Protein AF-A0A7J9VUA2-F1 (afdb_monomer_lite)

Sequence (131 aa):
MTITMIRIETQPLLAGRSDAGGVLGTLHDTLDAVSELDPDLLHSHTCAGHAVVTLAGAARAAAAALGTEPGTALREAPGVVVVRDLVAAVSLLELAASRRGGSSDRRALQQIRRRANTAYGRFLHSVPVAT

pLDDT: mean 81.78, std 17.22, range [39.0, 95.44]

Secondary structure (DSSP, 8-state):
------------------TTHHHHHHHHHHHHHHHSS-GGGGSTTSHHHHHHHHHHHHHHHHHHHTTS---PPP-S--HHHHHHHHHHHHHHHHHHHHT--S---HHHHHHHHHHHHHHHHHHHHHSPP--

Foldseek 3Di:
DDDDDDPPPPPPPPVPPDLCVLLLVLLVVLLVVLVPDDQQCLWCPHLLVVLLLQSLVLLLQQLVLLVDHSDDRDDGDGSVVSSVSSVVSSVSSVVSVVPRPDDGDSVSSVVSSVSNVVSSVSNVVRDDPDD

Radius of gyration: 17.58 Å; chains: 1; bounding box: 52×55×39 Å

Structure (mmCIF, N/CA/C/O backbone):
data_AF-A0A7J9VUA2-F1
#
_entry.id   AF-A0A7J9VUA2-F1
#
loop_
_atom_site.group_PDB
_atom_site.id
_atom_site.type_symbol
_atom_site.label_atom_id
_atom_site.label_alt_id
_atom_site.label_comp_id
_atom_site.label_asym_id
_atom_site.label_entity_id
_atom_site.label_seq_id
_atom_site.pdbx_PDB_ins_code
_atom_site.Cartn_x
_atom_site.Cartn_y
_atom_site.Cartn_z
_atom_site.occupancy
_atom_site.B_iso_or_equiv
_atom_site.auth_seq_id
_atom_site.auth_comp_id
_atom_site.auth_asym_id
_atom_site.auth_atom_id
_atom_site.pdbx_PDB_model_num
ATOM 1 N N . MET A 1 1 ? -37.269 43.238 0.349 1.00 39.19 1 MET A N 1
ATOM 2 C CA . MET A 1 1 ? -37.191 41.801 0.690 1.00 39.19 1 MET A CA 1
ATOM 3 C C . MET A 1 1 ? -35.777 41.350 0.380 1.00 39.19 1 MET A C 1
ATOM 5 O O . MET A 1 1 ? -35.382 41.429 -0.774 1.00 39.19 1 MET A O 1
ATOM 9 N N . THR A 1 2 ? -34.994 40.999 1.397 1.00 41.28 2 THR A N 1
ATOM 10 C CA . THR A 1 2 ? -33.561 40.695 1.257 1.00 41.28 2 THR A CA 1
ATOM 11 C C . THR A 1 2 ? -33.389 39.185 1.325 1.00 41.28 2 THR A C 1
ATOM 13 O O . THR A 1 2 ? -33.721 38.577 2.339 1.00 41.28 2 THR A O 1
ATOM 16 N N . ILE A 1 3 ? -32.940 38.574 0.230 1.00 48.56 3 ILE A N 1
ATOM 17 C CA . ILE A 1 3 ? -32.693 37.133 0.154 1.00 48.56 3 ILE A CA 1
ATOM 18 C C . ILE A 1 3 ? -31.254 36.899 0.608 1.00 48.56 3 ILE A C 1
ATOM 20 O O . ILE A 1 3 ? -30.305 37.233 -0.098 1.00 48.56 3 ILE A O 1
ATOM 24 N N . THR A 1 4 ? -31.096 36.357 1.812 1.00 43.19 4 THR A N 1
ATOM 25 C CA . THR A 1 4 ? -29.801 35.927 2.340 1.00 43.19 4 THR A CA 1
ATOM 26 C C . THR A 1 4 ? -29.374 34.655 1.609 1.00 43.19 4 THR A C 1
ATOM 28 O O . THR A 1 4 ? -29.909 33.576 1.857 1.00 43.19 4 THR A O 1
ATOM 31 N N . MET A 1 5 ? -28.422 34.774 0.683 1.00 45.78 5 MET A N 1
ATOM 32 C CA . MET A 1 5 ? -27.745 33.623 0.087 1.00 45.78 5 MET A CA 1
ATOM 33 C C . MET A 1 5 ? -26.813 32.996 1.129 1.00 45.78 5 MET A C 1
ATOM 35 O O . MET A 1 5 ? -25.791 33.575 1.492 1.00 45.78 5 MET A O 1
ATOM 39 N N . ILE A 1 6 ? -27.160 31.801 1.606 1.00 53.12 6 ILE A N 1
ATOM 40 C CA . ILE A 1 6 ? -26.259 30.961 2.398 1.00 53.12 6 ILE A CA 1
ATOM 41 C C . ILE A 1 6 ? -25.193 30.432 1.437 1.00 53.12 6 ILE A C 1
ATOM 43 O O . ILE A 1 6 ? -25.428 29.497 0.672 1.00 53.12 6 ILE A O 1
ATOM 47 N N . ARG A 1 7 ? -24.017 31.065 1.442 1.00 49.88 7 ARG A N 1
ATOM 48 C CA . ARG A 1 7 ? -22.821 30.522 0.800 1.00 49.88 7 ARG A CA 1
ATOM 49 C C . ARG A 1 7 ? -22.410 29.295 1.604 1.00 49.88 7 ARG A C 1
ATOM 51 O O . ARG A 1 7 ? -21.868 29.421 2.697 1.00 49.88 7 ARG A O 1
ATOM 58 N N . ILE A 1 8 ? -22.700 28.112 1.075 1.00 54.06 8 ILE A N 1
ATOM 59 C CA . ILE A 1 8 ? -22.126 26.871 1.586 1.00 54.06 8 ILE A CA 1
ATOM 60 C C . ILE A 1 8 ? -20.655 26.905 1.177 1.00 54.06 8 ILE A C 1
ATOM 62 O O . ILE A 1 8 ? -20.286 26.529 0.065 1.00 54.06 8 ILE A O 1
ATOM 66 N N . GLU A 1 9 ? -19.814 27.454 2.050 1.00 42.50 9 GLU A N 1
ATOM 67 C CA . GLU A 1 9 ? -18.378 27.245 1.964 1.00 42.50 9 GLU A CA 1
ATOM 68 C C . GLU A 1 9 ? -18.151 25.748 2.133 1.00 42.50 9 GLU A C 1
ATOM 70 O O . GLU A 1 9 ? -18.239 25.197 3.229 1.00 42.50 9 GLU A O 1
ATOM 75 N N . THR A 1 10 ? -17.919 25.071 1.009 1.00 43.41 10 THR A N 1
ATOM 76 C CA . THR A 1 10 ? -17.351 23.730 1.016 1.00 43.41 10 THR A CA 1
ATOM 77 C C . THR A 1 10 ? -15.940 23.913 1.542 1.00 43.41 10 THR A C 1
ATOM 79 O O . THR A 1 10 ? -15.014 24.185 0.782 1.00 43.41 10 THR A O 1
ATOM 82 N N . GLN A 1 11 ? -15.790 23.884 2.866 1.00 42.16 11 GLN A N 1
ATOM 83 C CA . GLN A 1 11 ? -14.483 23.730 3.472 1.00 42.16 11 GLN A CA 1
ATOM 84 C C . GLN A 1 11 ? -13.928 22.447 2.851 1.00 42.16 11 GLN A C 1
ATOM 86 O O . GLN A 1 11 ? -14.557 21.396 3.024 1.00 42.16 11 GLN A O 1
ATOM 91 N N . PRO A 1 12 ? -12.820 22.489 2.082 1.00 39.00 12 PRO A N 1
ATOM 92 C CA . PRO A 1 12 ? -12.107 21.255 1.823 1.00 39.00 12 PRO A CA 1
ATOM 93 C C . PRO A 1 12 ? -11.862 20.699 3.215 1.00 39.00 12 PRO A C 1
ATOM 95 O O . PRO A 1 12 ? -11.380 21.438 4.077 1.00 39.00 12 PRO A O 1
ATOM 98 N N . LEU A 1 13 ? -12.318 19.472 3.468 1.00 47.75 13 LEU A N 1
ATOM 99 C CA . LEU A 1 13 ? -11.971 18.726 4.665 1.00 47.75 13 LEU A CA 1
ATOM 100 C C . LEU A 1 13 ? -10.448 18.769 4.733 1.00 47.75 13 LEU A C 1
ATOM 102 O O . LEU A 1 13 ? -9.762 17.963 4.113 1.00 47.75 13 LEU A O 1
ATOM 106 N N . LEU A 1 14 ? -9.923 19.786 5.419 1.00 41.88 14 LEU A N 1
ATOM 107 C CA . LEU A 1 14 ? -8.554 19.890 5.855 1.00 41.88 14 LEU A CA 1
ATOM 108 C C . LEU A 1 14 ? -8.402 18.598 6.609 1.00 41.88 14 LEU A C 1
ATOM 110 O O . LEU A 1 14 ? -9.016 18.457 7.666 1.00 41.88 14 LEU A O 1
ATOM 114 N N . ALA A 1 15 ? -7.720 17.646 5.971 1.00 45.72 15 ALA A N 1
ATOM 115 C CA . ALA A 1 15 ? -7.438 16.330 6.485 1.00 45.72 15 ALA A CA 1
ATOM 116 C C . ALA A 1 15 ? -6.956 16.545 7.910 1.00 45.72 15 ALA A C 1
ATOM 118 O O . ALA A 1 15 ? -5.809 16.939 8.133 1.00 45.72 15 ALA A O 1
ATOM 119 N N . GLY A 1 16 ? -7.883 16.426 8.864 1.00 40.38 16 GLY A N 1
ATOM 120 C CA . GLY A 1 16 ? -7.621 16.714 10.256 1.00 40.38 16 GLY A CA 1
ATOM 121 C C . GLY A 1 16 ? -6.530 15.743 10.589 1.00 40.38 16 GLY A C 1
ATOM 122 O O . GLY A 1 16 ? -6.807 14.555 10.503 1.00 40.38 16 GLY A O 1
ATOM 123 N N . ARG A 1 17 ? -5.312 16.269 10.781 1.00 47.09 17 ARG A N 1
ATOM 124 C CA . ARG A 1 17 ? -4.002 15.609 10.721 1.00 47.09 17 ARG A CA 1
ATOM 125 C C . ARG A 1 17 ? -4.059 14.232 11.368 1.00 47.09 17 ARG A C 1
ATOM 127 O O . ARG A 1 17 ? -3.686 14.052 12.523 1.00 47.09 17 ARG A O 1
ATOM 134 N N . SER A 1 18 ? -4.621 13.284 10.634 1.00 56.19 18 SER A N 1
ATOM 135 C CA . SER A 1 18 ? -4.974 11.985 11.165 1.00 56.19 18 SER A CA 1
ATOM 136 C C . SER A 1 18 ? -3.661 11.246 11.191 1.00 56.19 18 SER A C 1
ATOM 138 O O . SER A 1 18 ? -2.871 11.364 10.252 1.00 56.19 18 SER A O 1
ATOM 140 N N . ASP A 1 19 ? -3.386 10.503 12.256 1.00 60.72 19 ASP A N 1
ATOM 141 C CA . ASP A 1 19 ? -2.159 9.711 12.315 1.00 60.72 19 ASP A CA 1
ATOM 142 C C . ASP A 1 19 ? -2.056 8.752 11.100 1.00 60.72 19 ASP A C 1
ATOM 144 O O . ASP A 1 19 ? -0.951 8.418 10.681 1.00 60.72 19 ASP A O 1
ATOM 148 N N . ALA A 1 20 ? -3.191 8.414 10.464 1.00 62.72 20 ALA A N 1
ATOM 149 C CA . ALA A 1 20 ? -3.278 7.687 9.194 1.00 62.72 20 ALA A CA 1
ATOM 150 C C . ALA A 1 20 ? -3.061 8.549 7.929 1.00 62.72 20 ALA A C 1
ATOM 152 O O . ALA A 1 20 ? -2.612 8.027 6.914 1.00 62.72 20 ALA A O 1
ATOM 153 N N . GLY A 1 21 ? -3.314 9.862 7.972 1.00 72.06 21 GLY A N 1
ATOM 154 C CA . GLY A 1 21 ? -3.164 10.764 6.819 1.00 72.06 21 GLY A CA 1
ATOM 155 C C . GLY A 1 21 ? -1.724 10.848 6.305 1.00 72.06 21 GLY A C 1
ATOM 156 O O . GLY A 1 21 ? -1.495 10.982 5.109 1.00 72.06 21 GLY A O 1
ATOM 157 N N . GLY A 1 22 ? -0.742 10.677 7.196 1.00 76.44 22 GLY A N 1
ATOM 158 C CA . GLY A 1 22 ? 0.664 10.581 6.800 1.00 76.44 22 GLY A CA 1
ATOM 159 C C . GLY A 1 22 ? 1.035 9.268 6.103 1.00 76.44 22 GLY A C 1
ATOM 160 O O . GLY A 1 22 ? 2.032 9.248 5.398 1.00 76.44 22 GLY A O 1
ATOM 161 N N . VAL A 1 23 ? 0.275 8.187 6.312 1.00 84.50 23 VAL A N 1
ATOM 162 C CA . VAL A 1 23 ? 0.461 6.910 5.597 1.00 84.50 23 VAL A CA 1
ATOM 163 C C . VAL A 1 23 ? -0.282 6.957 4.261 1.00 84.50 23 VAL A C 1
ATOM 165 O O . VAL A 1 23 ? 0.282 6.569 3.246 1.00 84.50 23 VAL A O 1
ATOM 168 N N . LEU A 1 24 ? -1.508 7.493 4.253 1.00 87.94 24 LEU A N 1
ATOM 169 C CA . LEU A 1 24 ? -2.318 7.660 3.044 1.00 87.94 24 LEU A CA 1
ATOM 170 C C . LEU A 1 24 ? -1.626 8.527 1.990 1.00 87.94 24 LEU A C 1
ATOM 172 O O . LEU A 1 24 ? -1.610 8.129 0.837 1.00 87.94 24 LEU A O 1
ATOM 176 N N . GLY A 1 25 ? -0.989 9.642 2.373 1.00 87.75 25 GLY A N 1
ATOM 177 C CA . GLY A 1 25 ? -0.254 10.482 1.415 1.00 87.75 25 GLY A CA 1
ATOM 178 C C . GLY A 1 25 ? 0.791 9.694 0.618 1.00 87.75 25 GLY A C 1
ATOM 179 O O . GLY A 1 25 ? 0.735 9.650 -0.601 1.00 87.75 25 GLY A O 1
ATOM 180 N N . THR A 1 26 ? 1.669 8.960 1.308 1.00 90.38 26 THR A N 1
ATOM 181 C CA . THR A 1 26 ? 2.684 8.107 0.664 1.00 90.38 26 THR A CA 1
ATOM 182 C C . THR A 1 26 ? 2.079 7.006 -0.209 1.00 90.38 26 THR A C 1
ATOM 184 O O . THR A 1 26 ? 2.648 6.636 -1.235 1.00 90.38 26 THR A O 1
ATOM 187 N N . LEU A 1 27 ? 0.939 6.451 0.202 1.00 93.12 27 LEU A N 1
ATOM 188 C CA . LEU A 1 27 ? 0.254 5.415 -0.562 1.00 93.12 27 LEU A CA 1
ATOM 189 C C . LEU A 1 27 ? -0.385 5.970 -1.839 1.00 93.12 27 LEU A C 1
ATOM 191 O O . LEU A 1 27 ? -0.306 5.304 -2.866 1.00 93.12 27 LEU A O 1
ATOM 195 N N . HIS A 1 28 ? -0.958 7.174 -1.794 1.00 94.00 28 HIS A N 1
ATOM 196 C CA . HIS A 1 28 ? -1.475 7.856 -2.981 1.00 94.00 28 HIS A CA 1
ATOM 197 C C . HIS A 1 28 ? -0.359 8.205 -3.959 1.00 94.00 28 HIS A C 1
ATOM 199 O O . HIS A 1 28 ? -0.460 7.823 -5.117 1.00 94.00 28 HIS A O 1
ATOM 205 N N . ASP A 1 29 ? 0.748 8.781 -3.479 1.00 90.38 29 ASP A N 1
ATOM 206 C CA . ASP A 1 29 ? 1.906 9.068 -4.336 1.00 90.38 29 ASP A CA 1
ATOM 207 C C . ASP A 1 29 ? 2.418 7.791 -5.034 1.00 90.38 29 ASP A C 1
ATOM 209 O O . ASP A 1 29 ? 2.813 7.802 -6.198 1.00 90.38 29 ASP A O 1
ATOM 213 N N . THR A 1 30 ? 2.388 6.656 -4.325 1.00 92.06 30 THR A N 1
ATOM 214 C CA . THR A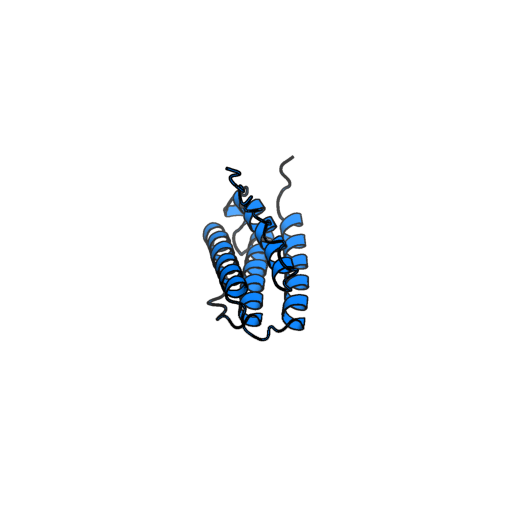 1 30 ? 2.754 5.357 -4.907 1.00 92.06 30 THR A CA 1
ATOM 215 C C . THR A 1 30 ? 1.733 4.896 -5.943 1.00 92.06 30 THR A C 1
ATOM 217 O O . THR A 1 30 ? 2.140 4.396 -6.986 1.00 92.06 30 THR A O 1
ATOM 220 N N . LEU A 1 31 ? 0.429 5.027 -5.667 1.00 92.56 31 LEU A N 1
ATOM 221 C CA . LEU A 1 31 ? -0.642 4.655 -6.598 1.00 92.56 31 LEU A CA 1
ATOM 222 C C . LEU A 1 31 ? -0.555 5.441 -7.908 1.00 92.56 31 LEU A C 1
ATOM 224 O O . LEU A 1 31 ? -0.675 4.845 -8.978 1.00 92.56 31 LEU A O 1
ATOM 228 N N . ASP A 1 32 ? -0.295 6.741 -7.813 1.00 92.00 32 ASP A N 1
ATOM 229 C CA . ASP A 1 32 ? -0.112 7.605 -8.973 1.00 92.00 32 ASP A CA 1
ATOM 230 C C . ASP A 1 32 ? 1.104 7.140 -9.781 1.00 92.00 32 ASP A C 1
ATOM 232 O O . ASP A 1 32 ? 0.986 6.857 -10.972 1.00 92.00 32 ASP A O 1
ATOM 236 N N . ALA A 1 33 ? 2.242 6.913 -9.120 1.00 89.94 33 ALA A N 1
ATOM 237 C CA . ALA A 1 33 ? 3.453 6.450 -9.788 1.00 89.94 33 ALA A CA 1
ATOM 238 C C . ALA A 1 33 ? 3.292 5.072 -10.456 1.00 89.94 33 ALA A C 1
ATOM 240 O O . ALA A 1 33 ? 3.710 4.897 -11.594 1.00 89.94 33 ALA A O 1
ATOM 241 N N . VAL A 1 34 ? 2.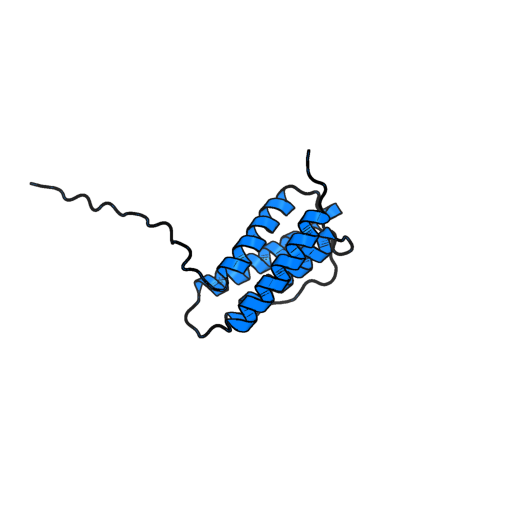677 4.078 -9.798 1.00 91.88 34 VAL A N 1
ATOM 242 C CA . VAL A 1 34 ? 2.497 2.741 -10.406 1.00 91.88 34 VAL A CA 1
ATOM 243 C C . VAL A 1 34 ? 1.510 2.739 -11.571 1.00 91.88 34 VAL A C 1
ATOM 245 O O . VAL A 1 34 ? 1.550 1.810 -12.374 1.00 91.88 34 VAL A O 1
ATOM 248 N N . SER A 1 35 ? 0.638 3.747 -11.678 1.00 88.69 35 SER A N 1
ATOM 249 C CA . SER A 1 35 ? -0.299 3.873 -12.799 1.00 88.69 35 SER A CA 1
ATOM 250 C C . SER A 1 35 ? 0.395 4.214 -14.123 1.00 88.69 35 SER A C 1
ATOM 252 O O . SER A 1 35 ? -0.124 3.887 -15.189 1.00 88.69 35 SER A O 1
ATOM 254 N N . GLU A 1 36 ? 1.586 4.813 -14.049 1.00 88.06 36 GLU A N 1
ATOM 255 C CA . GLU A 1 36 ? 2.399 5.212 -15.202 1.00 88.06 36 GLU A CA 1
ATOM 256 C C . GLU A 1 36 ? 3.439 4.149 -15.595 1.00 88.06 36 GLU A C 1
ATOM 258 O O . GLU A 1 36 ? 4.093 4.268 -16.632 1.00 88.06 36 GLU A O 1
ATOM 263 N N . LEU A 1 37 ? 3.607 3.101 -14.780 1.00 88.00 37 LEU A N 1
ATOM 264 C CA . LEU A 1 37 ? 4.638 2.083 -14.971 1.00 88.00 37 LEU A CA 1
ATOM 265 C C . LEU A 1 37 ? 4.133 0.849 -15.704 1.00 88.00 37 LEU A C 1
ATOM 267 O O . LEU A 1 37 ? 2.988 0.423 -15.561 1.00 88.00 37 LEU A O 1
ATOM 271 N N . ASP A 1 38 ? 5.058 0.214 -16.423 1.00 89.06 38 ASP A N 1
ATOM 272 C CA . ASP A 1 38 ? 4.839 -1.120 -16.962 1.00 89.06 38 ASP A CA 1
ATOM 273 C C . ASP A 1 38 ? 4.645 -2.125 -15.804 1.00 89.06 38 ASP A C 1
ATOM 275 O O . ASP A 1 38 ? 5.517 -2.228 -14.927 1.00 89.06 38 ASP A O 1
ATOM 279 N N . PRO A 1 39 ? 3.530 -2.883 -15.772 1.00 88.25 39 PRO A N 1
ATOM 280 C CA . PRO A 1 39 ? 3.285 -3.895 -14.753 1.00 88.25 39 PRO A CA 1
ATOM 281 C C . PRO A 1 39 ? 4.399 -4.938 -14.623 1.00 88.25 39 PRO A C 1
ATOM 283 O O . PRO A 1 39 ? 4.585 -5.474 -13.530 1.00 88.25 39 PRO A O 1
ATOM 286 N N . ASP A 1 40 ? 5.166 -5.223 -15.674 1.00 89.50 40 ASP A N 1
ATOM 287 C CA . ASP A 1 40 ? 6.266 -6.189 -15.602 1.00 89.50 40 ASP A CA 1
ATOM 288 C C . ASP A 1 40 ? 7.397 -5.705 -14.679 1.00 89.50 40 ASP A C 1
ATOM 290 O O . ASP A 1 40 ? 8.038 -6.508 -13.994 1.00 89.50 40 ASP A O 1
ATOM 294 N N . LEU A 1 41 ? 7.578 -4.386 -14.540 1.00 90.62 41 LEU A N 1
ATOM 295 C CA . LEU A 1 41 ? 8.520 -3.795 -13.582 1.00 90.62 41 LEU A CA 1
ATOM 296 C C . LEU A 1 41 ? 8.063 -3.963 -12.129 1.00 90.62 41 LEU A C 1
ATOM 298 O O . LEU A 1 41 ? 8.876 -3.859 -11.209 1.00 90.62 41 LEU A O 1
ATOM 302 N N . LEU A 1 42 ? 6.777 -4.236 -11.907 1.00 92.75 42 LEU A N 1
ATOM 303 C CA . LEU A 1 42 ? 6.141 -4.298 -10.590 1.00 92.75 42 LEU A CA 1
ATOM 304 C C . LEU A 1 42 ? 5.907 -5.724 -10.093 1.00 92.75 42 LEU A C 1
ATOM 306 O O . LEU A 1 42 ? 5.247 -5.924 -9.071 1.00 92.75 42 LEU A O 1
ATOM 310 N N . HIS A 1 43 ? 6.435 -6.732 -10.784 1.00 93.69 43 HIS A N 1
ATOM 311 C CA . HIS A 1 43 ? 6.352 -8.106 -10.308 1.00 93.69 43 HIS A CA 1
ATOM 312 C C . HIS A 1 43 ? 7.004 -8.235 -8.921 1.00 93.69 43 HIS A C 1
ATOM 314 O O . HIS A 1 43 ? 8.056 -7.665 -8.657 1.00 93.69 43 HIS A O 1
ATOM 320 N N . SER A 1 44 ? 6.408 -9.018 -8.015 1.00 90.62 44 SER A N 1
ATOM 321 C CA . SER A 1 44 ? 6.844 -9.127 -6.610 1.00 90.62 44 SER A CA 1
ATOM 322 C C . SER A 1 44 ? 8.323 -9.489 -6.380 1.00 90.62 44 SER A C 1
ATOM 324 O O . SER A 1 44 ? 8.839 -9.244 -5.294 1.00 90.62 44 SER A O 1
ATOM 326 N N . HIS A 1 45 ? 8.998 -10.085 -7.369 1.00 91.81 45 HIS A N 1
ATOM 327 C CA . HIS A 1 45 ? 10.429 -10.410 -7.327 1.00 91.81 45 HIS A CA 1
ATOM 328 C C . HIS A 1 45 ? 11.355 -9.235 -7.690 1.00 91.81 45 HIS A C 1
ATOM 330 O O . HIS A 1 45 ? 12.560 -9.317 -7.455 1.00 91.81 45 HIS A O 1
ATOM 336 N N . THR A 1 46 ? 10.825 -8.146 -8.252 1.00 93.50 46 THR A N 1
ATOM 337 C CA . THR A 1 46 ? 11.594 -6.931 -8.525 1.00 93.50 46 THR A CA 1
ATOM 338 C C . THR A 1 46 ? 11.676 -6.065 -7.269 1.00 93.50 46 THR A C 1
ATOM 340 O O . THR A 1 46 ? 10.836 -6.144 -6.367 1.00 93.50 46 THR A O 1
ATOM 343 N N . CYS A 1 47 ? 12.680 -5.187 -7.207 1.00 92.38 47 CYS A N 1
ATOM 344 C CA . CYS A 1 47 ? 12.805 -4.227 -6.108 1.00 92.38 47 CYS A CA 1
ATOM 345 C C . CYS A 1 47 ? 11.569 -3.318 -5.994 1.00 92.38 47 CYS A C 1
ATOM 347 O O . CYS A 1 47 ? 11.087 -3.089 -4.882 1.00 92.38 47 CYS A O 1
ATOM 349 N N . ALA A 1 48 ? 11.041 -2.847 -7.131 1.00 92.69 48 ALA A N 1
ATOM 350 C CA . ALA A 1 48 ? 9.852 -2.000 -7.183 1.00 92.69 48 ALA A CA 1
ATOM 351 C C . ALA A 1 48 ? 8.605 -2.760 -6.714 1.00 92.69 48 ALA A C 1
ATOM 353 O O . ALA A 1 48 ? 7.898 -2.289 -5.823 1.00 92.69 48 ALA A O 1
ATOM 354 N N . GLY A 1 49 ? 8.379 -3.972 -7.226 1.00 93.50 49 GLY A N 1
ATOM 355 C CA . GLY A 1 49 ? 7.248 -4.806 -6.825 1.00 93.50 49 GLY A CA 1
ATOM 356 C C . GLY A 1 49 ? 7.286 -5.173 -5.343 1.00 93.50 49 GLY A C 1
ATOM 357 O O . GLY A 1 49 ? 6.285 -5.033 -4.643 1.00 93.50 49 GLY A O 1
ATOM 358 N N . HIS A 1 50 ? 8.452 -5.551 -4.812 1.00 94.38 50 HIS A N 1
ATOM 359 C CA . HIS A 1 50 ? 8.605 -5.833 -3.383 1.00 94.38 50 HIS A CA 1
ATOM 360 C C . HIS A 1 50 ? 8.346 -4.591 -2.512 1.00 94.38 50 HIS A C 1
ATOM 362 O O . HIS A 1 50 ? 7.768 -4.689 -1.421 1.00 94.38 50 HIS A O 1
ATOM 368 N N . ALA A 1 51 ? 8.758 -3.404 -2.967 1.00 94.50 51 ALA A N 1
ATOM 369 C CA . ALA A 1 51 ? 8.453 -2.154 -2.278 1.00 94.50 51 ALA A CA 1
ATOM 370 C C . ALA A 1 51 ? 6.940 -1.872 -2.257 1.00 94.50 51 ALA A C 1
ATOM 372 O O . ALA A 1 51 ? 6.407 -1.547 -1.194 1.00 94.50 51 ALA A O 1
ATOM 373 N N . VAL A 1 52 ? 6.235 -2.097 -3.371 1.00 94.06 52 VAL A N 1
ATOM 374 C CA . VAL A 1 52 ? 4.770 -1.964 -3.453 1.00 94.06 52 VAL A CA 1
ATOM 375 C C . VAL A 1 52 ? 4.052 -2.965 -2.541 1.00 94.06 52 VAL A C 1
ATOM 377 O O . VAL A 1 52 ? 3.175 -2.566 -1.777 1.00 94.06 52 VAL A O 1
ATOM 380 N N . VAL A 1 53 ? 4.468 -4.237 -2.514 1.00 95.06 53 VAL A N 1
ATOM 381 C CA . VAL A 1 53 ? 3.922 -5.244 -1.577 1.00 95.06 53 VAL A CA 1
ATOM 382 C C . VAL A 1 53 ? 4.130 -4.813 -0.120 1.00 95.06 53 VAL A C 1
ATOM 384 O O . VAL A 1 53 ? 3.234 -4.939 0.718 1.00 95.06 53 VAL A O 1
ATOM 387 N N . THR A 1 54 ? 5.296 -4.243 0.195 1.00 94.38 54 THR A N 1
ATOM 388 C CA . THR A 1 54 ? 5.586 -3.720 1.539 1.00 94.38 54 THR A CA 1
ATOM 389 C C . THR A 1 54 ? 4.658 -2.554 1.902 1.00 94.38 54 THR A C 1
ATOM 391 O O . THR A 1 54 ? 4.197 -2.467 3.043 1.00 94.38 54 THR A O 1
ATOM 394 N N . LEU A 1 55 ? 4.356 -1.672 0.946 1.00 94.50 55 LEU A N 1
ATOM 395 C CA . LEU A 1 55 ? 3.428 -0.553 1.121 1.00 94.50 55 LEU A CA 1
ATOM 396 C C . LEU A 1 55 ? 1.982 -1.029 1.311 1.00 94.50 55 LEU A C 1
ATOM 398 O O . LEU A 1 55 ? 1.316 -0.569 2.239 1.00 94.50 55 LEU A O 1
ATOM 402 N N . ALA A 1 56 ? 1.526 -2.018 0.539 1.00 94.94 56 ALA A N 1
ATOM 403 C CA . ALA A 1 56 ? 0.222 -2.653 0.740 1.00 94.94 56 ALA A CA 1
ATOM 404 C C . ALA A 1 56 ? 0.112 -3.288 2.142 1.00 94.94 56 ALA A C 1
ATOM 406 O O . ALA A 1 56 ? -0.883 -3.109 2.850 1.00 94.94 56 ALA A O 1
ATOM 407 N N . GLY A 1 57 ? 1.176 -3.952 2.606 1.00 94.44 57 GLY A N 1
ATOM 408 C CA . GLY A 1 57 ? 1.274 -4.457 3.977 1.00 94.44 57 GLY A CA 1
ATOM 409 C C . GLY A 1 57 ? 1.198 -3.349 5.036 1.00 94.44 57 GLY A C 1
ATOM 410 O O . GLY A 1 57 ? 0.523 -3.511 6.054 1.00 94.44 57 GLY A O 1
ATOM 411 N N . ALA A 1 58 ? 1.839 -2.202 4.793 1.00 93.25 58 ALA A N 1
ATOM 412 C CA . ALA A 1 58 ? 1.763 -1.044 5.681 1.00 93.25 58 ALA A CA 1
ATOM 413 C C . ALA A 1 58 ? 0.342 -0.458 5.748 1.00 93.25 58 ALA A C 1
ATOM 415 O O . ALA A 1 58 ? -0.122 -0.133 6.842 1.00 93.25 58 ALA A O 1
ATOM 416 N N . ALA A 1 59 ? -0.369 -0.381 4.621 1.00 93.44 59 ALA A N 1
ATOM 417 C CA . ALA A 1 59 ? -1.752 0.091 4.577 1.00 93.44 59 ALA A CA 1
ATOM 418 C C . ALA A 1 59 ? -2.683 -0.794 5.425 1.00 93.44 59 ALA A C 1
ATOM 420 O O . ALA A 1 59 ? -3.433 -0.300 6.268 1.00 93.44 59 ALA A O 1
ATOM 421 N N . ARG A 1 60 ? -2.554 -2.117 5.291 1.00 94.31 60 ARG A N 1
ATOM 422 C CA . ARG A 1 60 ? -3.314 -3.100 6.081 1.00 94.31 60 ARG A CA 1
ATOM 423 C C . ARG A 1 60 ? -2.977 -3.038 7.566 1.00 94.31 60 ARG A C 1
ATOM 425 O O . ARG A 1 60 ? -3.874 -3.044 8.402 1.00 94.31 60 ARG A O 1
ATOM 432 N N . ALA A 1 61 ? -1.693 -2.922 7.908 1.00 92.44 61 ALA A N 1
ATOM 433 C CA . ALA A 1 61 ? -1.268 -2.744 9.294 1.00 92.44 61 ALA A CA 1
ATOM 434 C C . ALA A 1 61 ? -1.830 -1.446 9.898 1.00 92.44 61 ALA A C 1
ATOM 436 O O . ALA A 1 61 ? -2.218 -1.426 11.066 1.00 92.44 61 ALA A O 1
ATOM 437 N N . ALA A 1 62 ? -1.907 -0.368 9.112 1.00 91.56 62 ALA A N 1
ATOM 438 C CA . ALA A 1 62 ? -2.515 0.881 9.554 1.00 91.56 62 ALA A CA 1
ATOM 439 C C . ALA A 1 62 ? -4.022 0.715 9.782 1.00 91.56 62 ALA A C 1
ATOM 441 O O . ALA A 1 62 ? -4.532 1.189 10.792 1.00 91.56 62 ALA A O 1
ATOM 442 N N . ALA A 1 63 ? -4.721 -0.012 8.912 1.00 91.06 63 ALA A N 1
ATOM 443 C CA . ALA A 1 63 ? -6.135 -0.311 9.101 1.00 91.06 63 ALA A CA 1
ATOM 444 C C . ALA A 1 63 ? -6.391 -1.179 10.346 1.00 91.06 63 ALA A C 1
ATOM 446 O O . ALA A 1 63 ? -7.312 -0.889 11.109 1.00 91.06 63 ALA A O 1
ATOM 447 N N . ALA A 1 64 ? -5.519 -2.154 10.626 1.00 91.31 64 ALA A N 1
ATOM 448 C CA . ALA A 1 64 ? -5.541 -2.915 11.877 1.00 91.31 64 ALA A CA 1
ATOM 449 C C . ALA A 1 64 ? -5.324 -2.024 13.106 1.00 91.31 64 ALA A C 1
ATOM 451 O O . ALA A 1 64 ? -6.052 -2.141 14.089 1.00 91.31 64 ALA A O 1
ATOM 452 N N . ALA A 1 65 ? -4.395 -1.066 13.043 1.00 90.62 65 ALA A N 1
ATOM 453 C CA . ALA A 1 65 ? -4.188 -0.086 14.114 1.00 90.62 65 ALA A CA 1
ATOM 454 C C . ALA A 1 65 ? -5.379 0.880 14.305 1.00 90.62 65 ALA A C 1
ATOM 456 O O . ALA A 1 65 ? -5.489 1.538 15.346 1.00 90.62 65 ALA A O 1
ATOM 457 N N . LEU A 1 66 ? -6.273 0.963 13.314 1.00 87.94 66 LEU A N 1
ATOM 458 C CA . LEU A 1 66 ? -7.562 1.655 13.381 1.00 87.94 66 LEU A CA 1
ATOM 459 C C . LEU A 1 66 ? -8.721 0.731 13.807 1.00 87.94 66 LEU A C 1
ATOM 461 O O . LEU A 1 66 ? -9.855 1.194 13.892 1.00 87.94 66 LEU A O 1
ATOM 465 N N . GLY A 1 67 ? -8.452 -0.547 14.097 1.00 87.31 67 GLY A N 1
ATOM 466 C CA . GLY A 1 67 ? -9.442 -1.528 14.547 1.00 87.31 67 GLY A CA 1
ATOM 467 C C . GLY A 1 67 ? -10.216 -2.225 13.423 1.00 87.31 67 GLY A C 1
ATOM 468 O O . GLY A 1 67 ? -11.286 -2.769 13.675 1.00 87.31 67 GLY A O 1
ATOM 469 N N . THR A 1 68 ? -9.718 -2.187 12.184 1.00 89.19 68 THR A N 1
ATOM 470 C CA . THR A 1 68 ? -10.306 -2.903 11.038 1.00 89.19 68 THR A CA 1
ATOM 471 C C . THR A 1 68 ? -9.508 -4.165 10.721 1.00 89.19 68 THR A C 1
ATOM 473 O O . THR A 1 68 ? -8.281 -4.140 10.749 1.00 89.19 68 THR A O 1
ATOM 476 N N . GLU A 1 69 ? -10.185 -5.259 10.371 1.00 88.88 69 GLU A N 1
ATOM 477 C CA . GLU A 1 69 ? -9.520 -6.491 9.932 1.00 88.88 69 GLU A CA 1
ATOM 478 C C . GLU A 1 69 ? -8.599 -6.233 8.715 1.00 88.88 69 GLU A C 1
ATOM 480 O O . GLU A 1 69 ? -9.066 -5.720 7.696 1.00 88.88 69 GLU A O 1
ATOM 485 N N . PRO A 1 70 ? -7.298 -6.583 8.779 1.00 86.12 70 PRO A N 1
ATOM 486 C CA . PRO A 1 70 ? -6.301 -6.218 7.761 1.00 86.12 70 PRO A CA 1
ATOM 487 C C . PRO A 1 70 ? -6.388 -7.018 6.445 1.00 86.12 70 PRO A C 1
ATOM 489 O O . PRO A 1 70 ? -5.688 -6.707 5.474 1.00 86.12 70 PRO A O 1
ATOM 492 N N . GLY A 1 71 ? -7.200 -8.077 6.397 1.00 87.12 71 GLY A N 1
ATOM 493 C CA . GLY A 1 71 ? -7.293 -8.992 5.254 1.00 87.12 71 GLY A CA 1
ATOM 494 C C . GLY A 1 71 ? -6.009 -9.799 4.985 1.00 87.12 71 GLY A C 1
ATOM 495 O O . GLY A 1 71 ? -5.064 -9.804 5.772 1.00 87.12 71 GLY A O 1
ATOM 496 N N . THR A 1 72 ? -5.958 -10.487 3.838 1.00 85.56 72 THR A N 1
ATOM 497 C CA . THR A 1 72 ? -4.865 -11.420 3.487 1.00 85.56 72 THR A CA 1
ATOM 498 C C . THR A 1 72 ? -3.707 -10.756 2.751 1.00 85.56 72 THR A C 1
ATOM 500 O O . THR A 1 72 ? -3.903 -10.289 1.632 1.00 85.56 72 THR A O 1
ATOM 503 N N . ALA A 1 73 ? -2.511 -10.738 3.340 1.00 85.50 73 ALA A N 1
ATOM 504 C CA . ALA A 1 73 ? -1.322 -10.168 2.706 1.00 85.50 73 ALA A CA 1
ATOM 505 C C . ALA A 1 73 ? -0.879 -10.963 1.465 1.00 85.50 73 ALA A C 1
ATOM 507 O O . ALA A 1 73 ? -0.813 -12.196 1.499 1.00 85.50 73 ALA A O 1
ATOM 508 N N . LEU A 1 74 ? -0.526 -10.246 0.398 1.00 87.81 74 LEU A N 1
ATOM 509 C CA . LEU A 1 74 ? 0.077 -10.822 -0.797 1.00 87.81 74 LEU A CA 1
ATOM 510 C C . LEU A 1 74 ? 1.531 -11.235 -0.516 1.00 87.81 74 LEU A C 1
ATOM 512 O O . LEU A 1 74 ? 2.265 -10.513 0.158 1.00 87.81 74 LEU A O 1
ATOM 516 N N . ARG A 1 75 ? 1.947 -12.402 -1.023 1.00 78.50 75 ARG A N 1
ATOM 517 C CA . ARG A 1 75 ? 3.323 -12.912 -0.875 1.00 78.50 75 ARG A CA 1
ATOM 518 C C . ARG A 1 75 ? 4.111 -12.831 -2.174 1.00 78.50 75 ARG A C 1
ATOM 520 O O . ARG A 1 75 ? 5.167 -12.214 -2.210 1.00 78.50 75 ARG A O 1
ATOM 527 N N . GLU A 1 76 ? 3.578 -13.426 -3.233 1.00 88.31 76 GLU A N 1
ATOM 528 C CA . GLU A 1 76 ? 4.212 -13.479 -4.548 1.00 88.31 76 GLU A CA 1
ATOM 529 C C . GLU A 1 76 ? 3.134 -13.346 -5.617 1.00 88.31 76 GLU A C 1
ATOM 531 O O . GLU A 1 76 ? 2.111 -14.031 -5.543 1.00 88.31 76 GLU A O 1
ATOM 536 N N . ALA A 1 77 ? 3.332 -12.438 -6.576 1.00 90.88 77 ALA A N 1
ATOM 537 C CA . ALA A 1 77 ? 2.387 -12.246 -7.665 1.00 90.88 77 ALA A CA 1
ATOM 538 C C . ALA A 1 77 ? 2.975 -11.454 -8.849 1.00 90.88 77 ALA A C 1
ATOM 540 O O . ALA A 1 77 ? 3.911 -10.665 -8.661 1.00 90.88 77 ALA A O 1
ATOM 541 N N . PRO A 1 78 ? 2.370 -11.595 -10.045 1.00 93.38 78 PRO A N 1
ATOM 542 C CA . PRO A 1 78 ? 2.618 -10.708 -11.179 1.00 93.38 78 PRO A CA 1
ATOM 543 C C . PRO A 1 78 ? 2.290 -9.252 -10.837 1.00 93.38 78 PRO A C 1
ATOM 545 O O . PRO A 1 78 ? 1.413 -8.988 -10.010 1.00 93.38 78 PRO A O 1
ATOM 548 N N . GLY A 1 79 ? 2.927 -8.295 -11.515 1.00 91.31 79 GLY A N 1
ATOM 549 C CA . GLY A 1 79 ? 2.807 -6.883 -11.140 1.00 91.31 79 GLY A CA 1
ATOM 550 C C . GLY A 1 79 ? 1.392 -6.311 -11.225 1.00 91.31 79 GLY A C 1
ATOM 551 O O . GLY A 1 79 ? 0.996 -5.546 -10.352 1.00 91.31 79 GLY A O 1
ATOM 552 N N . VAL A 1 80 ? 0.554 -6.772 -12.161 1.00 92.75 80 VAL A N 1
ATOM 553 C CA . VAL A 1 80 ? -0.875 -6.390 -12.202 1.00 92.75 80 VAL A CA 1
ATOM 554 C C . VAL A 1 80 ? -1.602 -6.768 -10.904 1.00 92.75 80 VAL A C 1
ATOM 556 O O . VAL A 1 80 ? -2.452 -6.022 -10.418 1.00 92.75 80 VAL A O 1
ATOM 559 N N . VAL A 1 81 ? -1.27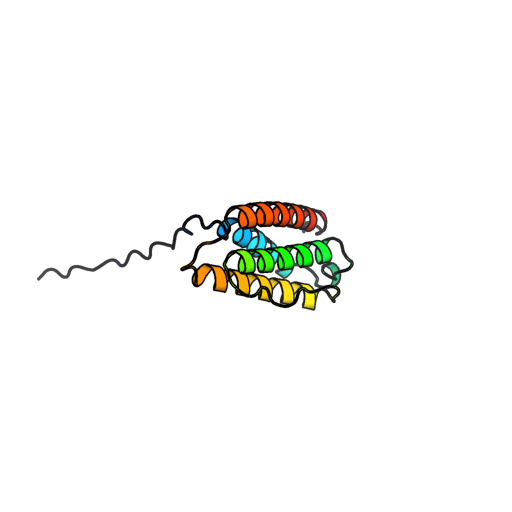6 -7.926 -10.324 1.00 94.62 81 VAL A N 1
ATOM 560 C CA . VAL A 1 81 ? -1.863 -8.378 -9.055 1.00 94.62 81 VAL A CA 1
ATOM 561 C C . VAL A 1 81 ? -1.296 -7.571 -7.889 1.00 94.62 81 VAL A C 1
ATOM 563 O O . VAL A 1 81 ? -2.052 -7.219 -6.991 1.00 94.62 81 VAL A O 1
ATOM 566 N N . VAL A 1 82 ? -0.009 -7.218 -7.932 1.00 93.62 82 VAL A N 1
ATOM 567 C CA . VAL A 1 82 ? 0.636 -6.342 -6.939 1.00 93.62 82 VAL A CA 1
ATOM 568 C C . VAL A 1 82 ? -0.021 -4.955 -6.903 1.00 93.62 82 VAL A C 1
ATOM 570 O O . VAL A 1 82 ? -0.352 -4.467 -5.824 1.00 93.62 82 VAL A O 1
ATOM 573 N N . VAL A 1 83 ? -0.291 -4.342 -8.061 1.00 94.06 83 VAL A N 1
ATOM 574 C CA . VAL A 1 83 ? -0.983 -3.041 -8.141 1.00 94.06 83 VAL A CA 1
ATOM 575 C C . VAL A 1 83 ? -2.416 -3.145 -7.619 1.00 94.06 83 VAL A C 1
ATOM 577 O O . VAL A 1 83 ? -2.847 -2.317 -6.818 1.00 94.06 83 VAL A O 1
ATOM 580 N N . ARG A 1 84 ? -3.157 -4.187 -8.016 1.00 94.38 84 ARG A N 1
ATOM 581 C CA . ARG A 1 84 ? -4.523 -4.421 -7.516 1.00 94.38 84 ARG A CA 1
ATOM 582 C C . ARG A 1 84 ? -4.558 -4.629 -6.004 1.00 94.38 84 ARG A C 1
ATOM 584 O O . ARG A 1 84 ? -5.476 -4.139 -5.351 1.00 94.38 84 ARG A O 1
ATOM 591 N N . ASP A 1 85 ? -3.572 -5.333 -5.456 1.00 95.06 85 ASP A N 1
ATOM 592 C CA . ASP A 1 85 ? -3.443 -5.533 -4.015 1.00 95.06 85 ASP A CA 1
ATOM 593 C C . ASP A 1 85 ? -3.171 -4.218 -3.281 1.00 95.06 85 ASP A C 1
ATOM 595 O O . ASP A 1 85 ? -3.815 -3.944 -2.267 1.00 95.06 85 ASP A O 1
ATOM 599 N N . LEU A 1 86 ? -2.286 -3.372 -3.824 1.00 94.44 86 LEU A N 1
ATOM 600 C CA . LEU A 1 86 ? -2.052 -2.035 -3.286 1.00 94.44 86 LEU A CA 1
ATOM 601 C C . LEU A 1 86 ? -3.351 -1.221 -3.268 1.00 94.44 86 LEU A C 1
ATOM 603 O O . LEU A 1 86 ? -3.710 -0.702 -2.215 1.00 94.44 86 LEU A O 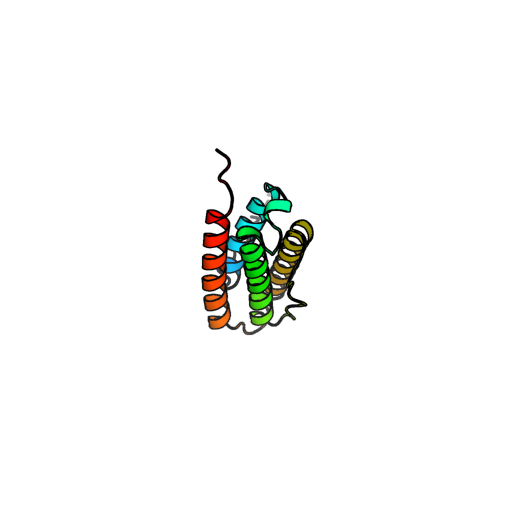1
ATOM 607 N N . VAL A 1 87 ? -4.088 -1.162 -4.383 1.00 95.44 87 VAL A N 1
ATOM 608 C CA . VAL A 1 87 ? -5.377 -0.449 -4.462 1.00 95.44 87 VAL A CA 1
ATOM 609 C C . VAL A 1 87 ? -6.349 -0.954 -3.394 1.00 95.44 87 VAL A C 1
ATOM 611 O O . VAL A 1 87 ? -6.885 -0.159 -2.625 1.00 95.44 87 VAL A O 1
ATOM 614 N N . ALA A 1 88 ? -6.533 -2.272 -3.284 1.00 95.19 88 ALA A N 1
ATOM 615 C CA . ALA A 1 88 ? -7.433 -2.861 -2.294 1.00 95.19 88 ALA A CA 1
ATOM 616 C C . ALA A 1 88 ? -7.018 -2.522 -0.851 1.00 95.19 88 ALA A C 1
ATOM 618 O O . ALA A 1 88 ? -7.866 -2.213 -0.011 1.00 95.19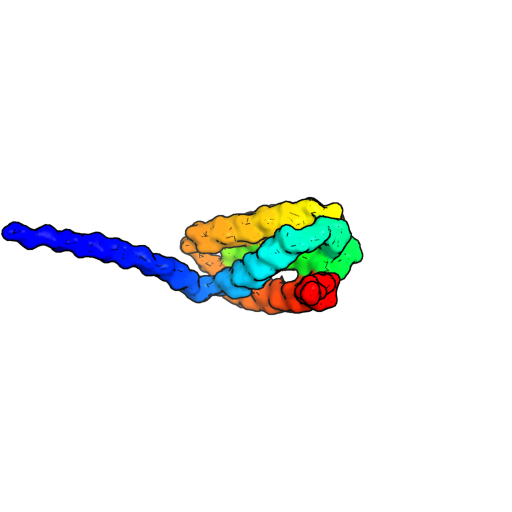 88 ALA A O 1
ATOM 619 N N . ALA A 1 89 ? -5.717 -2.550 -0.561 1.00 94.94 89 ALA A N 1
ATOM 620 C CA . ALA A 1 89 ? -5.175 -2.223 0.750 1.00 94.94 89 ALA A CA 1
ATOM 621 C C . ALA A 1 89 ? -5.353 -0.736 1.106 1.00 94.94 89 ALA A C 1
ATOM 623 O O . ALA A 1 89 ? -5.690 -0.419 2.250 1.00 94.94 89 ALA A O 1
ATOM 624 N N . VAL A 1 90 ? -5.168 0.168 0.137 1.00 94.75 90 VAL A N 1
ATOM 625 C CA . VAL A 1 90 ? -5.400 1.610 0.313 1.00 94.75 90 VAL A CA 1
ATOM 626 C C . VAL A 1 90 ? -6.877 1.889 0.557 1.00 94.75 90 VAL A C 1
ATOM 628 O O . VAL A 1 90 ? -7.202 2.513 1.563 1.00 94.75 90 VAL A O 1
ATOM 631 N N . SER A 1 91 ? -7.776 1.346 -0.266 1.00 93.69 91 SER A N 1
ATOM 632 C CA . SER A 1 91 ? -9.221 1.524 -0.074 1.00 93.69 91 SER A CA 1
ATOM 633 C C . SER A 1 91 ? -9.700 1.000 1.283 1.00 93.69 91 SER A C 1
ATOM 635 O O . SER A 1 91 ? -10.557 1.606 1.927 1.00 93.69 91 SER A O 1
ATOM 637 N N . LEU A 1 92 ? -9.126 -0.107 1.765 1.00 93.31 92 LEU A N 1
ATOM 638 C CA . LEU A 1 92 ? -9.414 -0.635 3.099 1.00 93.31 92 LEU A CA 1
ATOM 639 C C . LEU A 1 92 ? -8.940 0.321 4.208 1.00 93.31 92 LEU A C 1
ATOM 641 O O . LEU A 1 92 ? -9.664 0.532 5.184 1.00 93.31 92 LEU A O 1
ATOM 645 N N . LEU A 1 93 ? -7.763 0.934 4.056 1.00 92.06 93 LEU A N 1
ATOM 646 C CA . LEU A 1 93 ? -7.271 1.945 4.992 1.00 92.06 93 LEU A CA 1
ATOM 647 C C . LEU A 1 93 ? -8.132 3.217 4.977 1.00 92.06 93 LEU A C 1
ATOM 649 O O . LEU A 1 93 ? -8.449 3.740 6.043 1.00 92.06 93 LEU A O 1
ATOM 653 N N . GLU A 1 94 ? -8.534 3.707 3.807 1.00 91.88 94 GLU A N 1
ATOM 654 C CA . GLU A 1 94 ? -9.422 4.870 3.672 1.00 91.88 94 GLU A CA 1
ATOM 655 C C . GLU A 1 94 ? -10.776 4.627 4.343 1.00 91.88 94 GLU A C 1
ATOM 657 O O . GLU A 1 94 ? -11.274 5.471 5.095 1.00 91.88 94 GLU A O 1
ATOM 662 N N . LEU A 1 95 ? -11.351 3.441 4.131 1.00 90.69 95 LEU A N 1
ATOM 663 C CA . LEU A 1 95 ? -12.581 3.012 4.784 1.00 90.69 95 LEU A CA 1
ATOM 664 C C . LEU A 1 95 ? -12.415 2.973 6.310 1.00 90.69 95 LEU A C 1
ATOM 666 O O . LEU A 1 95 ? -13.266 3.490 7.038 1.00 90.69 95 LEU A O 1
ATOM 670 N N . ALA A 1 96 ? -11.316 2.393 6.801 1.00 89.56 96 ALA A N 1
ATOM 671 C CA . ALA A 1 96 ? -11.003 2.338 8.227 1.00 89.56 96 ALA A CA 1
ATOM 672 C C . ALA A 1 96 ? -10.829 3.746 8.823 1.00 89.56 96 ALA A C 1
ATOM 674 O O . ALA A 1 96 ? -11.347 4.042 9.901 1.00 89.56 96 ALA A O 1
ATOM 675 N N . ALA A 1 97 ? -10.151 4.640 8.101 1.00 87.19 97 ALA A N 1
ATOM 676 C CA . ALA A 1 97 ? -9.950 6.028 8.503 1.00 87.19 97 ALA A CA 1
ATOM 677 C C . ALA A 1 97 ? -11.265 6.823 8.529 1.00 87.19 97 ALA A C 1
ATOM 679 O O . ALA A 1 97 ? -11.456 7.649 9.421 1.00 87.19 97 ALA A O 1
ATOM 680 N N . SER A 1 98 ? -12.186 6.540 7.604 1.00 85.69 98 SER A N 1
ATOM 681 C CA . SER A 1 98 ? -13.498 7.196 7.509 1.00 85.69 98 SER A CA 1
ATOM 682 C C . SER A 1 98 ? -14.470 6.750 8.604 1.00 85.69 98 SER A C 1
ATOM 684 O O . SER A 1 98 ? -15.315 7.524 9.042 1.00 85.69 98 SER A O 1
ATOM 686 N N . ARG A 1 99 ? -14.346 5.507 9.086 1.00 82.75 99 ARG A N 1
ATOM 687 C CA . ARG A 1 99 ? -15.190 4.928 10.151 1.00 82.75 99 ARG A CA 1
ATOM 688 C C . ARG A 1 99 ? -14.718 5.263 11.568 1.00 82.75 99 ARG A C 1
ATOM 690 O O . ARG A 1 99 ? -15.241 4.714 12.537 1.00 82.75 99 ARG A O 1
ATOM 697 N N . ARG A 1 100 ? -13.700 6.114 11.713 1.00 66.88 100 ARG A N 1
ATOM 698 C CA . ARG A 1 100 ? -12.974 6.299 12.972 1.00 66.88 100 ARG A CA 1
ATOM 699 C C . ARG A 1 100 ? -13.869 6.881 14.076 1.00 66.88 100 ARG A C 1
ATOM 701 O O . ARG A 1 100 ? -14.101 8.083 14.131 1.00 66.88 100 ARG A O 1
ATOM 708 N N . GLY A 1 101 ? -14.292 6.007 14.991 1.00 56.44 101 GLY A N 1
ATOM 709 C CA . GLY A 1 101 ? -14.979 6.337 16.248 1.00 56.44 101 GLY A CA 1
ATOM 710 C C . GLY A 1 101 ? -14.345 5.714 17.504 1.00 56.44 101 GLY A C 1
ATOM 711 O O . GLY A 1 101 ? -14.896 5.861 18.589 1.00 56.44 101 GLY A O 1
ATOM 712 N N . GLY A 1 102 ? -13.204 5.015 17.378 1.00 59.44 102 GLY A N 1
ATOM 713 C CA . GLY A 1 102 ? -12.537 4.281 18.469 1.00 59.44 102 GLY A CA 1
ATOM 714 C C . GLY A 1 102 ? -11.089 4.711 18.753 1.00 59.44 102 GLY A C 1
ATOM 715 O O . GLY A 1 102 ? -10.477 5.465 17.991 1.00 59.44 102 GLY A O 1
ATOM 716 N N . SER A 1 103 ? -10.521 4.212 19.860 1.00 62.78 103 SER A N 1
ATOM 717 C CA . SER A 1 103 ? -9.130 4.463 20.264 1.00 62.78 103 SER A CA 1
ATOM 718 C C . SER A 1 103 ? -8.151 3.841 19.268 1.00 62.78 103 SER A C 1
ATOM 720 O O . SER A 1 103 ? -8.100 2.624 19.122 1.00 62.78 103 SER A O 1
ATOM 722 N N . SER A 1 104 ? -7.364 4.667 18.583 1.00 75.50 104 SER A N 1
ATOM 723 C CA . SER A 1 104 ? -6.340 4.196 17.640 1.00 75.50 104 SER A CA 1
ATOM 724 C C . SER A 1 104 ? -4.985 4.072 18.321 1.00 75.50 104 SER A C 1
ATOM 726 O O . SER A 1 104 ? -4.623 4.932 19.130 1.00 75.50 104 SER A O 1
ATOM 728 N N . ASP A 1 105 ? -4.190 3.076 17.930 1.00 84.81 105 ASP A N 1
ATOM 729 C CA . ASP A 1 105 ? -2.806 2.983 18.394 1.00 84.81 105 ASP A CA 1
ATOM 730 C C . ASP A 1 105 ? -1.909 3.957 17.614 1.00 84.81 105 ASP A C 1
ATOM 732 O O . ASP A 1 105 ? -1.365 3.675 16.542 1.00 84.81 105 ASP A O 1
ATOM 736 N N . ARG A 1 106 ? -1.740 5.148 18.189 1.00 83.56 106 ARG A N 1
ATOM 737 C CA . ARG A 1 106 ? -0.917 6.215 17.619 1.00 83.56 106 ARG A CA 1
ATOM 738 C C . ARG A 1 106 ? 0.555 5.823 17.466 1.00 83.56 106 ARG A C 1
ATOM 740 O O . ARG A 1 106 ? 1.205 6.281 16.527 1.00 83.56 106 ARG A O 1
ATOM 747 N N . ARG A 1 107 ? 1.106 5.004 18.370 1.00 87.12 107 ARG A N 1
ATOM 748 C CA . ARG A 1 107 ? 2.513 4.574 18.289 1.00 87.12 107 ARG A CA 1
ATOM 749 C C . ARG A 1 107 ? 2.698 3.583 17.146 1.00 87.12 107 ARG A C 1
ATOM 751 O O . ARG A 1 107 ? 3.646 3.745 16.374 1.00 87.12 107 ARG A O 1
ATOM 758 N N . ALA A 1 108 ? 1.768 2.641 16.990 1.00 87.44 108 ALA A N 1
ATOM 759 C CA . ALA A 1 108 ? 1.761 1.723 15.855 1.00 87.44 108 ALA A CA 1
ATOM 760 C C . ALA A 1 108 ? 1.684 2.484 14.524 1.00 87.44 108 ALA A C 1
ATOM 762 O O . ALA A 1 108 ? 2.532 2.278 13.656 1.00 87.44 108 ALA A O 1
ATOM 763 N N . LEU A 1 109 ? 0.761 3.444 14.388 1.00 87.19 109 LEU A N 1
ATOM 764 C CA . LEU A 1 109 ? 0.628 4.258 13.170 1.00 87.19 109 LEU A CA 1
ATOM 765 C C . LEU A 1 109 ? 1.912 5.033 12.831 1.00 87.19 109 LEU A C 1
ATOM 767 O O . LEU A 1 109 ? 2.318 5.095 11.671 1.00 87.19 109 LEU A O 1
ATOM 771 N N . GLN A 1 110 ? 2.613 5.565 13.835 1.00 88.88 110 GLN A N 1
ATOM 772 C CA . GLN A 1 110 ? 3.898 6.240 13.626 1.00 88.88 110 GLN A CA 1
ATOM 773 C C . GLN A 1 110 ? 5.003 5.291 13.145 1.00 88.88 110 GLN A C 1
ATOM 775 O O . GLN A 1 110 ? 5.795 5.659 12.274 1.00 88.88 110 GLN A O 1
ATOM 780 N N . GLN A 1 111 ? 5.067 4.075 13.689 1.00 90.44 111 GLN A N 1
ATOM 781 C CA . GLN A 1 111 ? 6.028 3.062 13.253 1.00 90.44 111 GLN A CA 1
ATOM 782 C C . GLN A 1 111 ? 5.727 2.578 11.830 1.00 90.44 111 GLN A C 1
ATOM 784 O O . GLN A 1 111 ? 6.645 2.455 11.015 1.00 90.44 111 GLN A O 1
ATOM 789 N N . ILE A 1 112 ? 4.448 2.357 11.521 1.00 92.38 112 ILE A N 1
ATOM 790 C CA . ILE A 1 112 ? 3.971 1.968 10.192 1.00 92.38 112 ILE A CA 1
ATOM 791 C C . ILE A 1 112 ? 4.327 3.047 9.173 1.00 92.38 112 ILE A C 1
ATOM 793 O O . ILE A 1 112 ? 4.924 2.732 8.149 1.00 92.38 112 ILE A O 1
ATOM 797 N N . ARG A 1 113 ? 4.088 4.324 9.493 1.00 90.62 113 ARG A N 1
ATOM 798 C CA . ARG A 1 113 ? 4.477 5.454 8.640 1.00 90.62 113 ARG A CA 1
ATOM 799 C C . ARG A 1 113 ? 5.968 5.469 8.324 1.00 90.62 113 ARG A C 1
ATOM 801 O O . ARG A 1 113 ? 6.347 5.638 7.174 1.00 90.62 113 ARG A O 1
ATOM 808 N N . ARG A 1 114 ? 6.837 5.265 9.321 1.00 90.00 114 ARG A N 1
ATOM 809 C CA . ARG A 1 114 ? 8.291 5.215 9.077 1.00 90.00 114 ARG A CA 1
ATOM 810 C C . ARG A 1 114 ? 8.660 4.090 8.111 1.00 90.00 114 ARG A C 1
ATOM 812 O O . ARG A 1 114 ? 9.451 4.315 7.203 1.00 90.00 114 ARG A O 1
ATOM 819 N N . ARG A 1 115 ? 8.067 2.904 8.288 1.00 91.38 115 ARG A N 1
ATOM 820 C CA . ARG A 1 115 ? 8.281 1.757 7.393 1.00 91.38 115 ARG A CA 1
ATOM 821 C C . ARG A 1 115 ? 7.763 2.025 5.980 1.00 91.38 115 ARG A C 1
ATOM 823 O O . ARG A 1 115 ? 8.480 1.727 5.030 1.00 91.38 115 ARG A O 1
ATOM 830 N N . ALA A 1 116 ? 6.579 2.625 5.854 1.00 90.56 116 ALA A N 1
ATOM 831 C CA . ALA A 1 116 ? 6.006 3.029 4.574 1.00 90.56 116 ALA A CA 1
ATOM 832 C C . ALA A 1 116 ? 6.926 4.021 3.850 1.00 90.56 116 ALA A C 1
ATOM 834 O O . ALA A 1 116 ? 7.291 3.779 2.708 1.00 90.56 116 ALA A O 1
ATOM 835 N N . ASN A 1 117 ? 7.424 5.052 4.538 1.00 91.00 117 ASN A N 1
ATOM 836 C CA . ASN A 1 117 ? 8.354 6.020 3.945 1.00 91.00 117 ASN A CA 1
ATOM 837 C C . ASN A 1 117 ? 9.662 5.367 3.471 1.00 91.00 117 ASN A C 1
ATOM 839 O O . ASN A 1 117 ? 10.188 5.725 2.421 1.00 91.00 117 ASN A O 1
ATOM 843 N N . THR A 1 118 ? 10.198 4.396 4.220 1.00 92.31 118 THR A N 1
ATOM 844 C CA . THR A 1 118 ? 11.378 3.635 3.780 1.00 92.31 118 THR A CA 1
ATOM 845 C C . THR A 1 118 ? 11.081 2.792 2.538 1.00 92.31 118 THR A C 1
ATOM 847 O O . THR A 1 118 ? 11.909 2.741 1.631 1.00 92.31 118 THR A O 1
ATOM 850 N N . ALA A 1 119 ? 9.921 2.134 2.483 1.00 91.56 119 ALA A N 1
ATOM 851 C CA . ALA A 1 119 ? 9.509 1.358 1.316 1.00 91.56 119 ALA A CA 1
ATOM 852 C C . ALA A 1 119 ? 9.286 2.259 0.093 1.00 91.56 119 ALA A C 1
ATOM 854 O O . ALA A 1 119 ? 9.773 1.942 -0.986 1.00 91.56 119 ALA A O 1
ATOM 855 N N . TYR A 1 120 ? 8.660 3.418 0.282 1.00 91.44 120 TYR A N 1
ATOM 856 C CA . TYR A 1 120 ? 8.465 4.420 -0.759 1.00 91.44 120 TYR A CA 1
ATOM 857 C C . TYR A 1 120 ? 9.789 4.960 -1.310 1.00 91.44 120 TYR A C 1
ATOM 859 O O . TYR A 1 120 ? 9.978 5.005 -2.519 1.00 91.44 120 TYR A O 1
ATOM 867 N N . GLY A 1 121 ? 10.768 5.261 -0.449 1.00 89.25 121 GLY A N 1
ATOM 868 C CA . GLY A 1 121 ? 12.107 5.646 -0.910 1.00 89.25 121 GLY A CA 1
ATOM 869 C C . GLY A 1 121 ? 12.779 4.560 -1.761 1.00 89.25 121 GLY A C 1
ATOM 870 O O . GLY A 1 121 ? 13.385 4.858 -2.785 1.00 89.25 121 GLY A O 1
ATOM 871 N N . ARG A 1 122 ? 12.629 3.281 -1.386 1.00 91.31 122 ARG A N 1
ATOM 872 C CA . ARG A 1 122 ? 13.128 2.156 -2.200 1.00 91.31 122 ARG A CA 1
ATOM 873 C C . ARG A 1 122 ? 12.409 2.052 -3.537 1.00 91.31 122 ARG A C 1
ATOM 875 O O . ARG A 1 122 ? 13.071 1.820 -4.541 1.00 91.31 122 ARG A O 1
ATOM 882 N N . PHE A 1 123 ? 11.091 2.234 -3.533 1.00 92.19 123 PHE A N 1
ATOM 883 C CA . PHE A 1 123 ? 10.281 2.261 -4.742 1.00 92.19 123 PHE A CA 1
ATOM 884 C C . PHE A 1 123 ? 10.791 3.342 -5.704 1.00 92.19 123 PHE A C 1
ATOM 886 O O . PHE A 1 123 ? 11.202 3.006 -6.810 1.00 92.19 123 PHE A O 1
ATOM 893 N N . LEU A 1 124 ? 10.917 4.593 -5.249 1.00 90.12 124 LEU A N 1
ATOM 894 C CA . LEU A 1 124 ? 11.416 5.703 -6.070 1.00 90.12 124 LEU A CA 1
ATOM 895 C C . LEU A 1 124 ? 12.816 5.454 -6.651 1.00 90.12 124 LEU A C 1
ATOM 897 O O . LEU A 1 124 ? 13.084 5.833 -7.783 1.00 90.12 124 LEU A O 1
ATOM 901 N N . HIS A 1 125 ? 13.712 4.797 -5.909 1.00 90.31 125 HIS A N 1
ATOM 902 C CA . HIS A 1 125 ? 15.049 4.454 -6.414 1.00 90.31 125 HIS A CA 1
ATOM 903 C C . HIS A 1 125 ? 15.071 3.275 -7.393 1.00 90.31 125 HIS A C 1
ATOM 905 O O . HIS A 1 125 ? 16.056 3.089 -8.102 1.00 90.31 125 HIS A O 1
ATOM 911 N N . SER A 1 126 ? 14.028 2.449 -7.392 1.00 86.06 126 SER A N 1
ATOM 912 C CA . SER A 1 126 ? 13.933 1.253 -8.235 1.00 86.06 126 SER A CA 1
ATOM 913 C C . SER A 1 126 ? 13.193 1.482 -9.549 1.00 86.06 126 SER A C 1
ATOM 915 O O . SER A 1 126 ? 13.276 0.645 -10.445 1.00 86.06 126 SER A O 1
ATOM 917 N N . VAL A 1 127 ? 12.471 2.594 -9.653 1.00 84.31 127 VAL A N 1
ATOM 918 C CA . VAL A 1 127 ? 11.702 2.956 -10.835 1.00 84.31 127 VAL A CA 1
ATOM 919 C C . VAL A 1 127 ? 12.575 3.822 -11.749 1.00 84.31 127 VAL A C 1
ATOM 921 O O . VAL A 1 127 ? 13.187 4.778 -11.267 1.00 84.31 127 VAL A O 1
ATOM 924 N N . PRO A 1 128 ? 12.670 3.513 -13.055 1.00 72.81 128 PRO A N 1
ATOM 925 C CA . PRO A 1 128 ? 13.362 4.385 -13.993 1.00 72.81 128 PRO A CA 1
ATOM 926 C C . PRO A 1 128 ? 12.646 5.739 -14.052 1.00 72.81 128 PRO A C 1
ATOM 928 O O . PRO A 1 128 ? 11.450 5.805 -14.323 1.00 72.81 128 PRO A O 1
ATOM 931 N N . VAL A 1 129 ? 1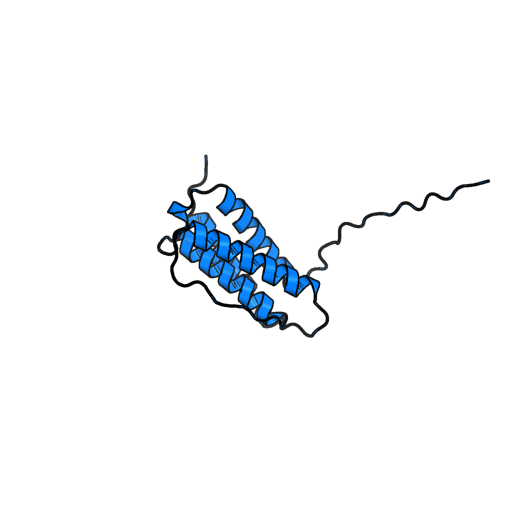3.378 6.821 -13.784 1.00 61.56 129 VAL A N 1
ATOM 932 C CA . VAL A 1 129 ? 12.857 8.182 -13.949 1.00 61.56 129 VAL A CA 1
ATOM 933 C C . VAL A 1 129 ? 12.618 8.398 -15.440 1.00 61.56 129 VAL A C 1
ATOM 935 O O . VAL A 1 129 ? 13.567 8.340 -16.221 1.00 61.56 129 VAL A O 1
ATOM 938 N N . ALA A 1 130 ? 11.364 8.621 -15.835 1.00 53.25 130 ALA A N 1
ATOM 939 C CA . ALA A 1 130 ? 11.055 9.095 -17.175 1.00 53.25 130 ALA A CA 1
ATOM 940 C C . ALA A 1 130 ? 11.679 10.493 -17.335 1.00 53.25 130 ALA A C 1
ATOM 942 O O . ALA A 1 130 ? 11.241 11.450 -16.698 1.00 53.25 130 ALA A O 1
ATOM 943 N N . THR A 1 131 ? 12.771 10.573 -18.098 1.00 39.47 131 THR A N 1
ATOM 944 C CA . THR A 1 131 ? 13.378 11.825 -18.580 1.00 39.47 131 THR A CA 1
ATOM 945 C C . THR A 1 131 ? 12.599 12.393 -19.746 1.00 39.47 131 THR A C 1
ATOM 947 O O . THR A 1 131 ? 12.248 11.578 -20.631 1.00 39.47 131 THR A O 1
#